Protein AF-A0A375JDQ4-F1 (afdb_monomer_lite)

Foldseek 3Di:
DDDDDDDPDPPPPPPPPPFDKDFLVLQLQFADPDQWWWKDAVVRPPPIDTDGSVLVSVQRVVVRIWTQDLVCVQVQFRTWGQDPNGIMTIHTNLVSCCVPPVVSNVSHPPDDDDD

Secondary structure (DSSP, 8-state):
---------S---------EEEEHHHHHHTS-SSSEEEEE-GGGTT-EEEEEHHHHHHHHHHHSEEEE-GGGGGGT--EEEEETTEEEEE---HHHHHHH-HHHHGGG-SS----

Sequence (115 aa):
MHRPLRRAFLSSIQQTMEKIMIPAAEAAKLLPRGKKVHTFIRVMAWMGADVAREKVLAAFESAKEVDVSKDAACLNHHLAIMMDGVRTYIDTNQKALHKQCPQLAISGSANGPAR

Structure (mmCIF, N/CA/C/O backbone):
data_AF-A0A375JDQ4-F1
#
_entry.id   AF-A0A375JDQ4-F1
#
loop_
_atom_site.group_PDB
_atom_site.id
_atom_site.type_symbol
_atom_site.label_atom_id
_atom_site.label_alt_id
_atom_site.label_comp_id
_atom_site.label_asym_id
_atom_site.label_entity_id
_atom_site.label_seq_id
_atom_site.pdbx_PDB_ins_code
_atom_site.Cartn_x
_atom_site.Cartn_y
_atom_site.Cartn_z
_atom_site.occupancy
_atom_site.B_iso_or_equiv
_atom_site.auth_seq_id
_atom_site.auth_comp_id
_atom_site.auth_asym_id
_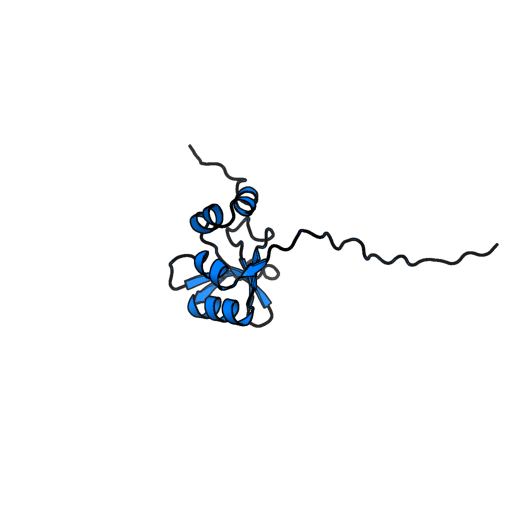atom_site.auth_atom_id
_atom_site.pdbx_PDB_model_num
ATOM 1 N N . MET A 1 1 ? 47.142 -26.139 26.299 1.00 48.16 1 MET A N 1
ATOM 2 C CA . MET A 1 1 ? 46.708 -26.167 24.885 1.00 48.16 1 MET A CA 1
ATOM 3 C C . MET A 1 1 ? 45.328 -26.801 24.811 1.00 48.16 1 MET A C 1
ATOM 5 O O . MET A 1 1 ? 45.256 -27.986 25.069 1.00 48.16 1 MET A O 1
ATOM 9 N N . HIS A 1 2 ? 44.270 -26.050 24.486 1.00 37.81 2 HIS A N 1
ATOM 10 C CA . HIS A 1 2 ? 43.085 -26.525 23.745 1.00 37.81 2 HIS A CA 1
ATOM 11 C C . HIS A 1 2 ? 42.115 -25.351 23.530 1.00 37.81 2 HIS A C 1
ATOM 13 O O . HIS A 1 2 ? 41.601 -24.771 24.481 1.00 37.81 2 HIS A O 1
ATOM 19 N N . ARG A 1 3 ? 41.918 -24.975 22.260 1.00 49.56 3 ARG A N 1
ATOM 20 C CA . ARG A 1 3 ? 40.781 -24.166 21.792 1.00 49.56 3 ARG A CA 1
ATOM 21 C C . ARG A 1 3 ? 39.595 -25.104 21.535 1.00 49.56 3 ARG A C 1
ATOM 23 O O . ARG A 1 3 ? 39.819 -26.244 21.138 1.00 49.56 3 ARG A O 1
ATOM 30 N N . PRO A 1 4 ? 38.365 -24.581 21.608 1.00 51.81 4 PRO A N 1
ATOM 31 C CA . PRO A 1 4 ? 37.548 -24.519 20.389 1.00 51.81 4 PRO A CA 1
ATOM 32 C C . PRO A 1 4 ? 36.954 -23.104 20.222 1.00 51.81 4 PRO A C 1
ATOM 34 O O . PRO A 1 4 ? 36.528 -22.476 21.180 1.00 51.81 4 PRO A O 1
ATOM 37 N N . LEU A 1 5 ? 37.157 -22.410 19.097 1.00 52.53 5 LEU A N 1
ATOM 38 C CA . LEU A 1 5 ? 36.457 -22.520 17.803 1.00 52.53 5 LEU A CA 1
ATOM 39 C C . LEU A 1 5 ? 34.960 -22.143 17.847 1.00 52.53 5 LEU A C 1
ATOM 41 O O . LEU A 1 5 ? 34.095 -22.976 18.062 1.00 52.53 5 LEU A O 1
ATOM 45 N N . ARG A 1 6 ? 34.718 -20.863 17.513 1.00 55.69 6 ARG A N 1
ATOM 46 C CA . ARG A 1 6 ? 33.703 -20.338 16.575 1.00 55.69 6 ARG A CA 1
ATOM 47 C C . ARG A 1 6 ? 32.261 -20.863 16.696 1.00 55.69 6 ARG A C 1
ATOM 49 O O . ARG A 1 6 ? 31.950 -21.903 16.135 1.00 55.69 6 ARG A O 1
ATOM 56 N N . ARG A 1 7 ? 31.352 -20.002 17.172 1.00 51.84 7 ARG A N 1
ATOM 57 C CA . ARG A 1 7 ? 30.117 -19.569 16.465 1.00 51.84 7 ARG A CA 1
ATOM 58 C C . ARG A 1 7 ? 29.234 -18.749 17.417 1.00 51.84 7 ARG A C 1
ATOM 60 O O . ARG A 1 7 ? 28.331 -19.272 18.048 1.00 51.84 7 ARG A O 1
ATOM 67 N N . ALA A 1 8 ? 29.462 -17.446 17.464 1.00 47.59 8 ALA A N 1
ATOM 68 C CA . ALA A 1 8 ? 28.353 -16.500 17.556 1.00 47.59 8 ALA A CA 1
ATOM 69 C C . ALA A 1 8 ? 28.303 -15.855 16.167 1.00 47.59 8 ALA A C 1
ATOM 71 O O . ALA A 1 8 ? 29.060 -14.943 15.865 1.00 47.59 8 ALA A O 1
ATOM 72 N N . PHE A 1 9 ? 27.867 -16.617 15.163 1.00 49.38 9 PHE A N 1
ATOM 73 C CA . PHE A 1 9 ? 26.524 -16.502 14.599 1.00 49.38 9 PHE A CA 1
ATOM 74 C C . PHE A 1 9 ? 26.101 -15.036 14.496 1.00 49.38 9 PHE A C 1
ATOM 76 O O . PHE A 1 9 ? 25.799 -14.374 15.485 1.00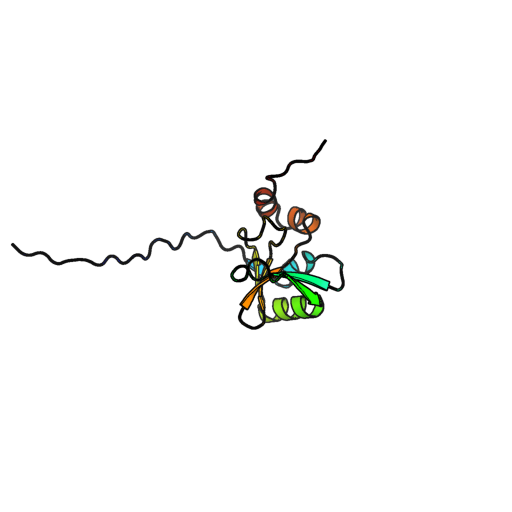 49.38 9 PHE A O 1
ATOM 83 N N . LEU A 1 10 ? 26.153 -14.548 13.260 1.00 45.84 10 LEU A N 1
ATOM 84 C CA . LEU A 1 10 ? 25.644 -13.266 12.815 1.00 45.84 10 LEU A CA 1
ATOM 85 C C . LEU A 1 10 ? 24.127 -13.181 13.068 1.00 45.84 10 LEU A C 1
ATOM 87 O O . LEU A 1 10 ? 23.341 -13.314 12.138 1.00 45.84 10 LEU A O 1
ATOM 91 N N . SER A 1 11 ? 23.696 -12.984 14.312 1.00 46.75 11 SER A N 1
ATOM 92 C CA . SER A 1 11 ? 22.283 -12.756 14.660 1.00 46.75 11 SER A CA 1
ATOM 93 C C . SER A 1 11 ? 22.023 -11.366 15.229 1.00 46.75 11 SER A C 1
ATOM 95 O O . SER A 1 11 ? 20.990 -11.141 15.844 1.00 46.75 11 SER A O 1
ATOM 97 N N . SER A 1 12 ? 22.939 -10.419 15.022 1.00 49.44 12 SER A N 1
ATOM 98 C CA . SER A 1 12 ? 22.764 -9.029 15.461 1.00 49.44 12 SER A CA 1
ATOM 99 C C . SER A 1 12 ? 22.974 -8.037 14.314 1.00 49.44 12 SER A C 1
ATOM 101 O O . SER A 1 12 ? 23.670 -7.037 14.433 1.00 49.44 12 SER A O 1
ATOM 103 N N . ILE A 1 13 ? 22.392 -8.350 13.154 1.00 47.94 13 ILE A N 1
ATOM 104 C CA . ILE A 1 13 ? 22.033 -7.348 12.136 1.00 47.94 13 ILE A CA 1
ATOM 105 C C . ILE A 1 13 ? 20.534 -7.484 11.823 1.00 47.94 13 ILE A C 1
ATOM 107 O O . ILE A 1 13 ? 20.079 -7.276 10.706 1.00 47.94 13 ILE A O 1
ATOM 111 N N . GLN A 1 14 ? 19.724 -7.846 12.819 1.00 45.12 14 GLN A N 1
ATOM 112 C CA . GLN A 1 14 ? 18.350 -7.362 12.849 1.00 45.12 14 GLN A CA 1
ATOM 113 C C . GLN A 1 14 ? 18.422 -5.984 13.488 1.00 45.12 14 GLN A C 1
ATOM 115 O O . GLN A 1 14 ? 18.212 -5.823 14.685 1.00 45.12 14 GLN A O 1
ATOM 120 N N . GLN A 1 15 ? 18.783 -4.985 12.679 1.00 46.78 15 GLN A N 1
ATOM 121 C CA . GLN A 1 15 ? 18.395 -3.619 12.986 1.00 46.78 15 GLN A CA 1
ATOM 122 C C . GLN A 1 15 ? 16.871 -3.621 13.089 1.00 46.78 15 GLN A C 1
ATOM 124 O O . GLN A 1 15 ? 16.148 -3.640 12.095 1.00 46.78 15 GLN A O 1
ATOM 129 N N . THR A 1 16 ? 16.407 -3.642 14.328 1.00 44.97 16 THR A N 1
ATOM 130 C CA . THR A 1 16 ? 15.111 -3.161 14.772 1.00 44.97 16 THR A CA 1
ATOM 131 C C . THR A 1 16 ? 15.003 -1.685 14.388 1.00 44.97 16 THR A C 1
ATOM 133 O O . THR A 1 16 ? 15.183 -0.793 15.210 1.00 44.97 16 THR A O 1
ATOM 136 N N . MET A 1 17 ? 14.759 -1.407 13.111 1.00 47.81 17 MET A N 1
ATOM 137 C CA . MET A 1 17 ? 13.962 -0.243 12.756 1.00 47.81 17 MET A CA 1
ATOM 138 C C . MET A 1 17 ? 12.551 -0.639 13.161 1.00 47.81 17 MET A C 1
ATOM 140 O O . MET A 1 17 ? 12.003 -1.572 12.578 1.00 47.81 17 MET A O 1
ATOM 144 N N . GLU A 1 18 ? 12.026 -0.031 14.225 1.00 58.38 18 GLU A N 1
ATOM 145 C CA . GLU A 1 18 ? 10.649 -0.226 14.678 1.00 58.38 18 GLU A CA 1
ATOM 146 C C . GLU A 1 18 ? 9.724 -0.215 13.460 1.00 58.38 18 GLU A C 1
ATOM 148 O O . GLU A 1 18 ? 9.545 0.810 12.796 1.00 58.38 18 GLU A O 1
ATOM 153 N N . LYS A 1 19 ? 9.226 -1.398 13.097 1.00 73.44 19 LYS A N 1
ATOM 154 C CA . LYS A 1 19 ? 8.369 -1.562 11.936 1.00 73.44 19 LYS A CA 1
ATOM 155 C C . LYS A 1 19 ? 7.020 -0.979 12.322 1.00 73.44 19 LYS A C 1
ATOM 157 O O . LYS A 1 19 ? 6.300 -1.571 13.123 1.00 73.44 19 LYS A O 1
ATOM 162 N N . ILE A 1 20 ? 6.720 0.211 11.816 1.00 85.75 20 ILE A N 1
ATOM 163 C CA . ILE A 1 20 ? 5.466 0.891 12.125 1.00 85.75 20 ILE A CA 1
ATOM 164 C C . ILE A 1 20 ? 4.377 0.211 11.306 1.00 85.75 20 ILE A C 1
ATOM 166 O O . ILE A 1 20 ? 4.305 0.379 10.094 1.00 85.75 20 ILE A O 1
ATOM 170 N N . MET A 1 21 ? 3.540 -0.569 11.978 1.00 89.19 21 MET A N 1
ATOM 171 C CA . MET A 1 21 ? 2.352 -1.175 11.390 1.00 89.19 21 MET A CA 1
ATOM 172 C C . MET A 1 21 ? 1.145 -0.294 11.714 1.00 89.19 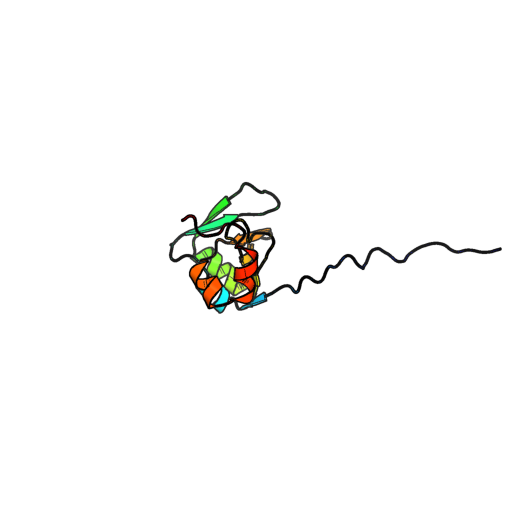21 MET A C 1
ATOM 174 O O . MET A 1 21 ? 0.990 0.151 12.851 1.00 89.19 21 MET A O 1
ATOM 178 N N . ILE A 1 22 ? 0.289 -0.039 10.727 1.00 90.00 22 ILE A N 1
ATOM 179 C CA . ILE A 1 22 ? -0.979 0.669 10.925 1.00 90.00 22 ILE A CA 1
ATOM 180 C C . ILE A 1 22 ? -2.160 -0.229 10.540 1.00 90.00 22 ILE A C 1
ATOM 182 O O . ILE A 1 22 ? -2.039 -1.027 9.606 1.00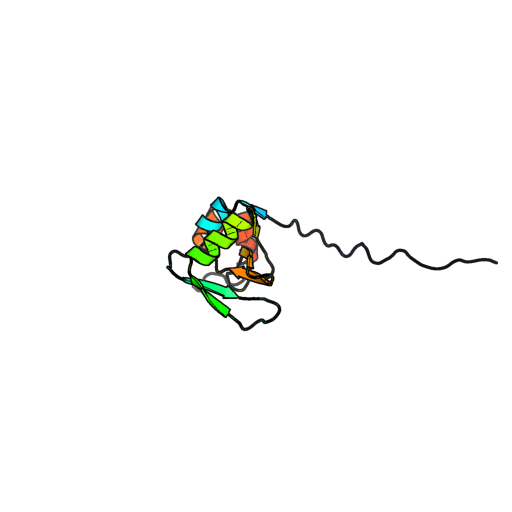 90.00 22 ILE A O 1
ATOM 186 N N . PRO A 1 23 ? -3.321 -0.104 11.206 1.00 93.19 23 PRO A N 1
ATOM 187 C CA . PRO A 1 23 ? -4.510 -0.861 10.834 1.00 93.19 23 PRO A CA 1
ATOM 188 C C . PRO A 1 23 ? -4.926 -0.596 9.384 1.00 93.19 23 PRO A C 1
ATOM 190 O O . PRO A 1 23 ? -4.835 0.537 8.902 1.00 93.19 23 PRO A O 1
ATOM 193 N N . ALA A 1 24 ? -5.472 -1.611 8.712 1.00 92.38 24 ALA A N 1
ATOM 194 C CA . ALA A 1 24 ? -5.962 -1.521 7.333 1.00 92.38 24 ALA A CA 1
ATOM 195 C C . ALA A 1 24 ? -6.906 -0.326 7.101 1.00 92.38 24 ALA A C 1
ATOM 197 O O . ALA A 1 24 ? -6.814 0.364 6.085 1.00 92.38 24 ALA A O 1
ATOM 198 N N . ALA A 1 25 ? -7.777 -0.039 8.074 1.00 91.19 25 ALA A N 1
ATOM 199 C CA . ALA A 1 25 ? -8.711 1.082 8.019 1.00 91.19 25 ALA A CA 1
ATOM 200 C C . ALA A 1 25 ? -8.013 2.455 8.013 1.00 91.19 25 ALA A C 1
ATOM 202 O O . ALA A 1 25 ? -8.490 3.379 7.355 1.00 91.19 25 ALA A O 1
ATOM 203 N N . GLU A 1 26 ? -6.888 2.601 8.717 1.00 90.62 26 GLU A N 1
ATOM 204 C CA . GLU A 1 26 ? -6.088 3.829 8.684 1.00 90.62 26 GLU A CA 1
ATOM 205 C C . GLU A 1 26 ? -5.270 3.907 7.393 1.00 90.62 26 GLU A C 1
ATOM 207 O O . GLU A 1 26 ? -5.277 4.938 6.724 1.00 90.62 26 GLU A O 1
ATOM 212 N N . ALA A 1 27 ? -4.670 2.795 6.959 1.00 91.12 27 ALA A N 1
ATOM 213 C CA . ALA A 1 27 ? -3.948 2.727 5.688 1.00 91.12 27 ALA A CA 1
ATOM 214 C C . ALA A 1 27 ? -4.832 3.107 4.486 1.00 91.12 27 ALA A C 1
ATOM 216 O O . ALA A 1 27 ? -4.399 3.830 3.588 1.00 91.12 27 ALA A O 1
ATOM 217 N N . ALA A 1 28 ? -6.103 2.694 4.482 1.00 91.94 28 ALA A N 1
ATOM 218 C CA . ALA A 1 28 ? -7.058 3.025 3.425 1.00 91.94 28 ALA A CA 1
ATOM 219 C C . ALA A 1 28 ? -7.307 4.540 3.273 1.00 91.94 28 ALA A C 1
ATOM 221 O O . ALA A 1 28 ? -7.549 5.020 2.159 1.00 91.94 28 ALA A O 1
ATOM 222 N N . LYS A 1 29 ? -7.224 5.308 4.370 1.00 91.31 29 LYS A N 1
ATOM 223 C CA . LYS A 1 29 ? -7.389 6.776 4.366 1.00 91.31 29 LYS A CA 1
ATOM 224 C C . LYS A 1 29 ? -6.194 7.493 3.740 1.00 91.31 29 LYS A C 1
ATOM 226 O O . LYS A 1 29 ? -6.331 8.629 3.284 1.00 91.31 29 LYS A O 1
ATOM 231 N N . LEU A 1 30 ? -5.046 6.823 3.693 1.00 90.88 30 LEU A N 1
ATOM 232 C CA . LEU A 1 30 ? -3.805 7.342 3.134 1.00 90.88 30 LEU A CA 1
ATOM 233 C C . LEU A 1 30 ? -3.693 7.129 1.618 1.00 90.88 30 LEU A C 1
ATOM 235 O O . LEU A 1 30 ? -2.789 7.684 1.000 1.00 90.88 30 LEU A O 1
ATOM 239 N N . LEU A 1 31 ? -4.610 6.389 0.987 1.00 91.81 31 LEU A N 1
ATOM 240 C CA . LEU A 1 31 ? -4.599 6.195 -0.466 1.00 91.81 31 LEU A CA 1
ATOM 241 C C . LEU A 1 31 ? -4.988 7.487 -1.227 1.00 91.81 31 LEU A C 1
ATOM 243 O O . LEU A 1 31 ? -5.923 8.188 -0.818 1.00 91.81 31 LEU A O 1
ATOM 247 N N . PRO A 1 32 ? -4.355 7.791 -2.380 1.00 90.00 32 PRO A N 1
ATOM 248 C CA . PRO A 1 32 ? -4.784 8.858 -3.293 1.00 90.00 32 PRO A CA 1
ATOM 249 C C . PRO A 1 32 ? -6.255 8.702 -3.690 1.00 90.00 32 PRO A C 1
ATOM 251 O O . PRO A 1 32 ? -6.733 7.584 -3.796 1.00 90.00 32 PRO A O 1
ATOM 254 N N . ARG A 1 33 ? -7.000 9.785 -3.950 1.00 87.62 33 ARG A N 1
ATOM 255 C CA . ARG A 1 33 ? -8.463 9.737 -4.218 1.00 87.62 33 ARG A CA 1
ATOM 256 C C . ARG A 1 33 ? -8.869 9.086 -5.557 1.00 87.62 33 ARG A C 1
ATOM 258 O O . ARG A 1 33 ? -10.057 8.999 -5.847 1.00 87.62 33 ARG A O 1
ATOM 265 N N . GLY A 1 34 ? -7.909 8.656 -6.374 1.00 88.31 34 GLY A N 1
ATOM 266 C CA . GLY A 1 34 ? -8.158 8.050 -7.682 1.00 88.31 34 GLY A CA 1
ATOM 267 C C . GLY A 1 34 ? -8.764 6.643 -7.614 1.00 88.31 34 GLY A C 1
ATOM 268 O O . GLY A 1 34 ? -8.719 5.969 -6.582 1.00 88.31 34 GLY A O 1
ATOM 269 N N . LYS A 1 35 ? -9.309 6.198 -8.757 1.00 90.19 35 LYS A N 1
ATOM 270 C CA . LYS A 1 35 ? -9.768 4.809 -8.986 1.00 90.19 35 LYS A CA 1
ATOM 271 C C . LYS A 1 35 ? -8.610 3.825 -9.149 1.00 90.19 35 LYS A C 1
ATOM 273 O O . LYS A 1 35 ? -8.779 2.626 -8.966 1.00 90.19 35 LYS A O 1
ATOM 278 N N . LYS A 1 36 ? -7.443 4.340 -9.526 1.00 92.00 36 LYS A N 1
ATOM 279 C CA . LYS A 1 36 ? -6.206 3.583 -9.634 1.00 92.00 36 LYS A CA 1
ATOM 280 C C . LYS A 1 36 ? -5.201 4.136 -8.642 1.00 92.00 36 LYS A C 1
ATOM 282 O O . LYS A 1 36 ? -5.193 5.341 -8.384 1.00 92.00 36 LYS A O 1
ATOM 287 N N . VAL A 1 37 ? -4.393 3.245 -8.094 1.00 91.31 37 VAL A N 1
ATOM 288 C CA . VAL A 1 37 ? -3.307 3.572 -7.181 1.00 91.31 37 VAL A CA 1
ATOM 289 C C . VAL A 1 37 ? -2.027 3.050 -7.801 1.00 91.31 37 VAL A C 1
ATOM 291 O O . VAL A 1 37 ? -1.960 1.882 -8.194 1.00 91.31 37 VAL A O 1
ATOM 294 N N . HIS A 1 38 ? -1.037 3.928 -7.909 1.00 90.25 38 HIS A N 1
ATOM 295 C CA . HIS A 1 38 ? 0.267 3.534 -8.402 1.00 90.25 38 HIS A CA 1
ATOM 296 C C . HIS A 1 38 ? 0.961 2.644 -7.367 1.00 90.25 38 HIS A C 1
ATOM 298 O O . HIS A 1 38 ? 0.886 2.887 -6.160 1.00 90.25 38 HIS A O 1
ATOM 304 N N . THR A 1 39 ? 1.591 1.573 -7.833 1.00 88.31 39 THR A N 1
ATOM 305 C CA . THR A 1 39 ? 2.298 0.615 -6.982 1.00 88.31 39 THR A CA 1
ATOM 306 C C . THR A 1 39 ? 3.570 0.149 -7.657 1.00 88.31 39 THR A C 1
ATOM 308 O O . THR A 1 39 ? 3.632 0.125 -8.881 1.00 88.31 39 THR A O 1
ATOM 311 N N . PHE A 1 40 ? 4.572 -0.265 -6.886 1.00 85.12 40 PHE A N 1
ATOM 312 C CA . PHE A 1 40 ? 5.775 -0.884 -7.440 1.00 85.12 40 PHE A CA 1
ATOM 313 C C . PHE A 1 40 ? 6.357 -1.947 -6.508 1.00 85.12 40 PHE A C 1
ATOM 315 O O . PHE A 1 40 ? 6.070 -1.994 -5.311 1.00 85.12 40 PHE A O 1
ATOM 322 N N . ILE A 1 41 ? 7.229 -2.795 -7.050 1.00 83.06 41 ILE A N 1
ATOM 323 C CA . ILE A 1 41 ? 7.948 -3.832 -6.302 1.00 83.06 41 ILE A CA 1
ATOM 324 C C . ILE A 1 41 ? 9.442 -3.487 -6.298 1.00 83.06 41 ILE A C 1
ATOM 326 O O . ILE A 1 41 ? 10.075 -3.435 -7.347 1.00 83.06 41 ILE A O 1
ATOM 330 N N . ARG A 1 42 ? 10.039 -3.276 -5.115 1.00 67.75 42 ARG A N 1
ATOM 331 C CA . ARG A 1 42 ? 11.424 -2.767 -4.975 1.00 67.75 42 ARG A CA 1
ATOM 332 C C . ARG A 1 42 ? 12.501 -3.669 -5.592 1.00 67.75 42 ARG A C 1
ATOM 334 O O . ARG A 1 42 ? 13.481 -3.151 -6.111 1.00 67.75 42 ARG A O 1
ATOM 341 N N . VAL A 1 43 ? 12.326 -4.995 -5.561 1.00 58.66 43 VAL A N 1
ATOM 342 C CA . VAL A 1 43 ? 13.278 -5.958 -6.169 1.00 58.66 43 VAL A CA 1
ATOM 343 C C . VAL A 1 43 ? 13.317 -5.831 -7.699 1.00 58.66 43 VAL A C 1
ATOM 345 O O . VAL A 1 43 ? 14.319 -6.160 -8.322 1.00 58.66 43 VAL A O 1
ATOM 348 N N . MET A 1 44 ? 12.263 -5.278 -8.298 1.00 54.00 44 MET A N 1
ATOM 349 C CA . MET A 1 44 ? 12.152 -4.993 -9.725 1.00 54.00 44 MET A CA 1
ATOM 350 C C . MET A 1 44 ? 11.912 -3.496 -9.893 1.00 54.00 44 MET A C 1
ATOM 352 O O . MET A 1 44 ? 10.838 -3.101 -10.335 1.00 54.00 44 MET A O 1
ATOM 356 N N . ALA A 1 45 ? 12.895 -2.685 -9.480 1.00 48.06 45 ALA A N 1
ATOM 357 C CA . ALA A 1 45 ? 12.849 -1.238 -9.209 1.00 48.06 45 ALA A CA 1
ATOM 358 C C . ALA A 1 45 ? 12.217 -0.304 -10.282 1.00 48.06 45 ALA A C 1
ATOM 360 O O . ALA A 1 45 ? 12.242 0.908 -10.105 1.00 48.06 45 ALA A O 1
ATOM 361 N N . TRP A 1 46 ? 11.674 -0.840 -11.379 1.00 55.84 46 TRP A N 1
ATOM 362 C CA . TRP A 1 46 ? 11.055 -0.145 -12.512 1.00 55.84 46 TRP A CA 1
ATOM 363 C C . TRP A 1 46 ? 9.701 -0.739 -12.967 1.00 55.84 46 TRP A C 1
ATOM 365 O O . TRP A 1 46 ? 9.073 -0.186 -13.865 1.00 55.84 46 TRP A O 1
ATOM 375 N N . MET A 1 47 ? 9.201 -1.827 -12.360 1.00 64.75 47 MET A N 1
ATOM 376 C CA . MET A 1 47 ? 7.844 -2.339 -12.622 1.00 64.75 47 MET A CA 1
ATOM 377 C C . MET A 1 47 ? 6.829 -1.642 -11.714 1.00 64.75 47 MET A C 1
ATOM 379 O O . MET A 1 47 ? 6.303 -2.222 -10.762 1.00 64.75 47 MET A O 1
ATOM 383 N N . GLY A 1 48 ? 6.608 -0.360 -12.000 1.00 71.19 48 GLY A N 1
ATOM 384 C CA . GLY A 1 48 ? 5.459 0.373 -11.491 1.00 71.19 48 GLY A CA 1
ATOM 385 C C . GLY A 1 48 ? 4.207 -0.012 -12.278 1.00 71.19 48 GLY A C 1
ATOM 386 O O . GLY A 1 48 ? 4.238 -0.045 -13.507 1.00 71.19 48 GLY A O 1
ATOM 387 N N . ALA A 1 49 ? 3.107 -0.307 -11.595 1.00 83.06 49 ALA A N 1
ATOM 388 C CA . ALA A 1 49 ? 1.818 -0.577 -12.214 1.00 83.06 49 ALA A CA 1
ATOM 389 C C . ALA A 1 49 ? 0.698 0.133 -11.457 1.00 83.06 49 ALA A C 1
ATOM 391 O O . ALA A 1 49 ? 0.667 0.169 -10.223 1.00 83.06 49 ALA A O 1
ATOM 392 N N . ASP A 1 50 ? -0.254 0.658 -12.219 1.00 88.69 50 ASP A N 1
ATOM 393 C CA . ASP A 1 50 ? -1.486 1.198 -11.671 1.00 88.69 50 ASP A CA 1
ATOM 394 C C . ASP A 1 50 ? -2.474 0.060 -11.435 1.00 88.69 50 ASP A C 1
ATOM 396 O O . ASP A 1 50 ? -2.999 -0.544 -12.376 1.00 88.69 50 ASP A O 1
ATOM 400 N N . VAL A 1 51 ? -2.755 -0.218 -10.168 1.00 90.81 51 VAL A N 1
ATOM 401 C CA . VAL A 1 51 ? -3.740 -1.222 -9.763 1.00 90.81 51 VAL A CA 1
ATOM 402 C C . VAL A 1 51 ? -5.056 -0.553 -9.390 1.00 90.81 51 VAL A C 1
ATOM 404 O O . VAL A 1 51 ? -5.092 0.598 -8.951 1.00 90.81 51 VAL A O 1
ATOM 407 N N . ALA A 1 52 ? -6.161 -1.276 -9.566 1.00 93.44 52 ALA A N 1
ATOM 408 C CA . ALA A 1 52 ? -7.467 -0.819 -9.109 1.00 93.44 52 ALA A CA 1
ATOM 409 C C . ALA A 1 52 ? -7.441 -0.591 -7.590 1.00 93.44 52 ALA A C 1
ATOM 411 O O . ALA A 1 52 ? -6.925 -1.427 -6.841 1.00 93.44 52 ALA A O 1
ATOM 412 N N . ARG A 1 53 ? -8.006 0.529 -7.134 1.00 93.62 53 ARG A N 1
ATOM 413 C CA . ARG A 1 53 ? -8.063 0.885 -5.709 1.00 93.62 53 ARG A CA 1
ATOM 414 C C . ARG A 1 53 ? -8.700 -0.237 -4.890 1.00 93.62 53 ARG A C 1
ATOM 416 O O . ARG A 1 53 ? -8.232 -0.548 -3.803 1.00 93.62 53 ARG A O 1
ATOM 423 N N . GLU A 1 54 ? -9.734 -0.866 -5.430 1.00 93.94 54 GLU A N 1
ATOM 424 C CA . GLU A 1 54 ? -10.478 -1.959 -4.810 1.00 93.94 54 GLU A CA 1
ATOM 425 C C . GLU A 1 54 ? -9.575 -3.169 -4.540 1.00 93.94 54 GLU A C 1
ATOM 427 O O . GLU A 1 54 ? -9.666 -3.775 -3.476 1.00 93.94 54 GLU A O 1
ATOM 432 N N . LYS A 1 55 ? -8.635 -3.470 -5.449 1.00 93.31 55 LYS A N 1
ATOM 433 C CA . LYS A 1 55 ? -7.653 -4.549 -5.259 1.00 93.31 55 LYS A CA 1
ATOM 434 C C . LYS A 1 55 ? -6.706 -4.244 -4.096 1.00 93.31 55 LYS A C 1
ATOM 436 O O . LYS A 1 55 ? -6.392 -5.134 -3.312 1.00 93.31 55 LYS A O 1
ATOM 441 N N . VAL A 1 56 ? -6.271 -2.989 -3.965 1.00 92.94 56 VAL A N 1
ATOM 442 C CA . VAL A 1 56 ? -5.421 -2.549 -2.845 1.00 92.94 56 VAL A CA 1
ATOM 443 C C . VAL A 1 56 ? -6.182 -2.625 -1.522 1.00 92.94 56 VAL A C 1
ATOM 445 O O . VAL A 1 56 ? -5.649 -3.124 -0.536 1.00 92.94 56 VAL A O 1
ATOM 448 N N . LEU A 1 57 ? -7.442 -2.186 -1.504 1.00 93.88 57 LEU A N 1
ATOM 449 C CA . LEU A 1 57 ? -8.291 -2.254 -0.313 1.00 93.88 57 LEU A CA 1
ATOM 450 C C . LEU A 1 57 ? -8.558 -3.699 0.126 1.00 93.88 57 LEU A C 1
ATOM 452 O O . LEU A 1 57 ? -8.444 -3.993 1.312 1.00 93.88 57 LEU A O 1
ATOM 456 N N . ALA A 1 58 ? -8.828 -4.608 -0.814 1.00 94.31 58 ALA A N 1
ATOM 457 C CA . ALA A 1 58 ? -8.985 -6.030 -0.513 1.00 94.31 58 ALA A CA 1
ATOM 458 C C . ALA A 1 58 ? -7.694 -6.641 0.064 1.00 94.31 58 ALA A C 1
ATOM 460 O O . ALA A 1 58 ? -7.740 -7.427 1.010 1.00 94.31 58 ALA A O 1
ATOM 461 N N . ALA A 1 59 ? -6.527 -6.241 -0.456 1.00 93.69 59 ALA A N 1
ATOM 462 C CA . ALA A 1 59 ? -5.244 -6.657 0.106 1.00 93.69 59 ALA A CA 1
ATOM 463 C C . ALA A 1 59 ? -5.045 -6.128 1.537 1.00 93.69 59 ALA A C 1
ATOM 465 O O . ALA A 1 59 ? -4.587 -6.872 2.404 1.00 93.69 59 ALA A O 1
ATOM 466 N N . PHE A 1 60 ? -5.428 -4.875 1.808 1.00 94.62 60 PHE A N 1
ATOM 467 C CA . PHE A 1 60 ? -5.373 -4.287 3.151 1.00 94.62 60 PHE A CA 1
ATOM 468 C C . PHE A 1 60 ? -6.257 -5.053 4.131 1.00 94.62 60 PHE A C 1
ATOM 470 O O . PHE A 1 60 ? -5.801 -5.422 5.211 1.00 94.62 60 PHE A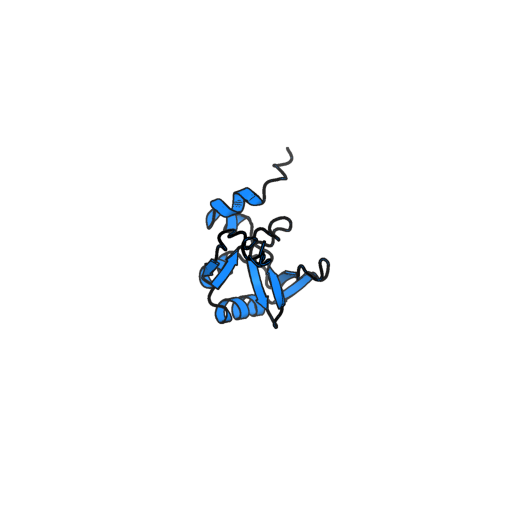 O 1
ATOM 477 N N . GLU A 1 61 ? -7.498 -5.333 3.741 1.00 93.62 61 GLU A N 1
ATOM 478 C CA . GLU A 1 61 ? -8.444 -6.093 4.554 1.00 93.62 61 GLU A CA 1
ATOM 479 C C . GLU A 1 61 ? -7.923 -7.503 4.866 1.00 93.62 61 GLU A C 1
ATOM 481 O O . GLU A 1 61 ? -7.921 -7.918 6.025 1.00 93.62 61 GLU A O 1
ATOM 486 N N . SER A 1 62 ? -7.383 -8.203 3.862 1.00 93.19 62 SER A N 1
ATOM 487 C CA . SER A 1 62 ? -6.800 -9.537 4.045 1.00 93.19 62 SER A CA 1
ATOM 488 C C . SER A 1 62 ? -5.589 -9.540 4.982 1.00 93.19 62 SER A C 1
ATOM 490 O O . SER A 1 62 ? -5.382 -10.510 5.712 1.00 93.19 62 SER A O 1
ATOM 492 N N . ALA A 1 63 ? -4.768 -8.492 4.949 1.00 91.12 63 ALA A N 1
ATOM 493 C CA . ALA A 1 63 ? -3.558 -8.389 5.758 1.00 91.12 63 ALA A CA 1
ATOM 494 C C . ALA A 1 63 ? -3.815 -7.882 7.185 1.00 91.12 63 ALA A C 1
ATOM 496 O O . ALA A 1 63 ? -2.981 -8.112 8.060 1.00 91.12 63 ALA A O 1
ATOM 497 N N . LYS A 1 64 ? -4.955 -7.214 7.428 1.00 92.38 64 LYS A N 1
ATOM 498 C CA . LYS A 1 64 ? -5.374 -6.549 8.683 1.00 92.38 64 LYS A CA 1
ATOM 499 C C . LYS A 1 64 ? -4.517 -5.348 9.095 1.00 92.38 64 LYS A C 1
ATOM 501 O O . LYS A 1 64 ? -5.057 -4.348 9.567 1.00 92.38 64 LYS A O 1
ATOM 506 N N . GLU A 1 65 ? -3.211 -5.420 8.879 1.00 91.31 65 GLU A N 1
ATOM 507 C CA . GLU A 1 65 ? -2.240 -4.369 9.165 1.00 91.31 65 GLU A CA 1
ATOM 508 C C . GLU A 1 65 ? -1.331 -4.125 7.958 1.00 91.31 65 GLU A C 1
ATOM 510 O O . GLU A 1 65 ? -0.994 -5.038 7.201 1.00 91.31 65 GLU A O 1
ATOM 515 N N . VAL A 1 66 ? -0.921 -2.872 7.785 1.00 91.38 66 VAL A N 1
ATOM 516 C CA . VAL A 1 66 ? -0.101 -2.400 6.667 1.00 91.38 66 VAL A CA 1
ATOM 517 C C . VAL A 1 66 ? 1.182 -1.799 7.216 1.00 91.38 66 VAL A C 1
ATOM 519 O O . VAL A 1 66 ? 1.156 -1.057 8.196 1.00 91.38 66 VAL A O 1
ATOM 522 N N . ASP A 1 67 ? 2.307 -2.120 6.587 1.00 90.69 67 ASP A N 1
ATOM 523 C CA . ASP A 1 67 ? 3.612 -1.602 6.987 1.00 90.69 67 ASP A CA 1
ATOM 524 C C . ASP A 1 67 ? 3.802 -0.178 6.463 1.00 90.69 67 ASP A C 1
ATOM 526 O O . ASP A 1 67 ? 3.598 0.078 5.274 1.00 90.69 67 ASP A O 1
ATOM 530 N N . VAL A 1 68 ? 4.235 0.733 7.331 1.00 87.75 68 VAL A N 1
ATOM 531 C CA . VAL A 1 68 ? 4.709 2.053 6.931 1.00 87.75 68 VAL A CA 1
ATOM 532 C C . VAL A 1 68 ? 6.219 1.999 6.727 1.00 87.75 68 VAL A C 1
ATOM 534 O O . VAL A 1 68 ? 7.021 2.157 7.650 1.00 87.75 68 VAL A O 1
ATOM 537 N N . SER A 1 69 ? 6.614 1.781 5.478 1.00 83.44 69 SER A N 1
ATOM 538 C CA . SER A 1 69 ? 8.003 1.577 5.095 1.00 83.44 69 SER A CA 1
ATOM 539 C C . SER A 1 69 ? 8.688 2.889 4.719 1.00 83.44 69 SER A C 1
ATOM 541 O O . SER A 1 69 ? 8.287 3.586 3.787 1.00 83.44 69 SER A O 1
ATOM 543 N N . LYS A 1 70 ? 9.800 3.186 5.400 1.00 76.75 70 LYS A N 1
ATOM 544 C CA . LYS A 1 70 ? 10.710 4.287 5.039 1.00 76.75 70 LYS A CA 1
ATOM 545 C C . LYS A 1 70 ? 11.531 3.989 3.778 1.00 76.75 70 LYS A C 1
ATOM 547 O O . LYS A 1 70 ? 12.041 4.914 3.155 1.00 76.75 70 LYS A O 1
ATOM 552 N N . ASP A 1 71 ? 11.621 2.722 3.369 1.00 71.12 71 ASP A N 1
ATOM 553 C CA . ASP A 1 71 ? 12.475 2.277 2.255 1.00 71.12 71 ASP A CA 1
ATOM 554 C C . ASP A 1 71 ? 12.037 2.815 0.889 1.00 71.12 71 ASP A C 1
ATOM 556 O O . ASP A 1 71 ? 12.844 2.876 -0.039 1.00 71.12 71 ASP A O 1
ATOM 560 N N . ALA A 1 72 ? 10.755 3.156 0.759 1.00 70.94 72 ALA A N 1
ATOM 561 C CA . ALA A 1 72 ? 10.128 3.652 -0.465 1.00 70.94 72 ALA A CA 1
ATOM 562 C C . ALA A 1 72 ? 9.536 5.066 -0.299 1.00 70.94 72 ALA A C 1
ATOM 564 O O . ALA A 1 72 ? 8.949 5.620 -1.235 1.00 70.94 72 ALA A O 1
ATOM 565 N N . ALA A 1 73 ? 9.758 5.684 0.868 1.00 68.62 73 ALA A N 1
ATOM 566 C CA . ALA A 1 73 ? 9.310 7.036 1.187 1.00 68.62 73 ALA A CA 1
ATOM 567 C C . ALA A 1 73 ? 9.829 8.081 0.184 1.00 68.62 73 ALA A C 1
ATOM 569 O O . ALA A 1 73 ? 9.110 9.017 -0.160 1.00 68.62 73 ALA A O 1
ATOM 570 N N . CYS A 1 74 ? 11.037 7.880 -0.359 1.00 67.75 74 CYS A N 1
ATOM 571 C CA . CYS A 1 74 ? 11.653 8.769 -1.350 1.00 67.75 74 CYS A CA 1
ATOM 572 C C . CYS A 1 74 ? 10.873 8.883 -2.671 1.00 67.75 74 CYS A C 1
ATOM 574 O O . CYS A 1 74 ? 11.081 9.838 -3.413 1.00 67.75 74 CYS A O 1
ATOM 576 N N . LEU A 1 75 ? 9.964 7.945 -2.955 1.00 72.88 75 LEU A N 1
ATOM 577 C CA . LEU A 1 75 ? 9.095 7.955 -4.133 1.00 72.88 75 LEU A CA 1
ATOM 578 C C . LEU A 1 75 ? 7.632 8.250 -3.775 1.00 72.88 75 LEU A C 1
ATOM 580 O O . LEU A 1 75 ? 6.747 7.953 -4.566 1.00 72.88 75 LEU A O 1
ATOM 584 N N . ASN A 1 76 ? 7.348 8.795 -2.588 1.00 81.69 76 ASN A N 1
ATOM 585 C CA . ASN A 1 76 ? 5.995 8.983 -2.041 1.00 81.69 76 ASN A CA 1
ATOM 586 C C . ASN A 1 76 ? 5.233 7.682 -1.710 1.00 81.69 76 ASN A C 1
ATOM 588 O O . ASN A 1 76 ? 4.069 7.740 -1.315 1.00 81.69 76 ASN A O 1
ATOM 592 N N . HIS A 1 77 ? 5.882 6.516 -1.759 1.00 85.62 77 HIS A N 1
ATOM 593 C CA . HIS A 1 77 ? 5.251 5.228 -1.464 1.00 85.62 77 HIS A CA 1
ATOM 594 C C . HIS A 1 77 ? 5.606 4.779 -0.050 1.00 85.62 77 HIS A C 1
ATOM 596 O O . HIS A 1 77 ? 6.612 4.113 0.181 1.00 85.62 77 HIS A O 1
ATOM 602 N N . HIS A 1 78 ? 4.792 5.184 0.918 1.00 87.56 78 HIS A N 1
ATOM 603 C CA . HIS A 1 78 ? 5.074 4.941 2.331 1.00 87.56 78 HIS A CA 1
ATOM 604 C C . HIS A 1 78 ? 4.394 3.681 2.853 1.00 87.56 78 HIS A C 1
ATOM 606 O O . HIS A 1 78 ? 4.766 3.188 3.910 1.00 87.56 78 HIS A O 1
ATOM 612 N N . LEU A 1 79 ? 3.413 3.144 2.131 1.00 90.62 79 LEU A N 1
ATOM 613 C CA . LEU A 1 79 ? 2.720 1.920 2.510 1.00 90.62 79 LEU A CA 1
ATOM 614 C C . LEU A 1 79 ? 3.330 0.724 1.787 1.00 90.62 79 LEU A C 1
ATOM 616 O O . LEU A 1 79 ? 3.594 0.785 0.588 1.00 90.62 79 LEU A O 1
ATOM 620 N N . ALA A 1 80 ? 3.527 -0.373 2.508 1.00 91.44 80 ALA A N 1
ATOM 621 C CA . ALA A 1 80 ? 3.994 -1.633 1.959 1.00 91.44 80 ALA A CA 1
ATOM 622 C C . ALA A 1 80 ? 3.121 -2.791 2.447 1.00 91.44 80 ALA A C 1
ATOM 624 O O . ALA A 1 80 ? 2.802 -2.903 3.632 1.00 91.44 80 ALA A O 1
ATOM 625 N N . ILE A 1 81 ? 2.761 -3.684 1.529 1.00 92.19 81 ILE A N 1
ATOM 626 C CA . ILE A 1 81 ? 1.976 -4.873 1.850 1.00 92.19 81 ILE A CA 1
ATOM 627 C C . ILE A 1 81 ? 2.315 -6.038 0.928 1.00 92.19 81 ILE A C 1
ATOM 629 O O . ILE A 1 81 ? 2.875 -5.852 -0.150 1.00 92.19 81 ILE A O 1
ATOM 633 N N . MET A 1 82 ? 1.993 -7.255 1.357 1.00 90.94 82 MET A N 1
ATOM 634 C CA . MET A 1 82 ? 2.068 -8.424 0.488 1.00 90.94 82 MET A CA 1
ATOM 635 C C . MET A 1 82 ? 0.842 -8.446 -0.426 1.00 90.94 82 MET A C 1
ATOM 637 O O . MET A 1 82 ? -0.281 -8.580 0.051 1.00 90.94 82 MET A O 1
ATOM 641 N N . MET A 1 83 ? 1.064 -8.324 -1.733 1.00 88.44 83 MET A N 1
ATOM 642 C CA . MET A 1 83 ? 0.045 -8.506 -2.769 1.00 88.44 83 MET A CA 1
ATOM 643 C C . MET A 1 83 ? 0.508 -9.620 -3.697 1.00 88.44 83 MET A C 1
ATOM 645 O O . MET A 1 83 ? 1.654 -9.602 -4.139 1.00 88.44 83 MET A O 1
ATOM 649 N N . ASP A 1 84 ? -0.353 -10.602 -3.967 1.00 84.94 84 ASP A N 1
ATOM 650 C CA . ASP A 1 84 ? -0.051 -11.721 -4.873 1.00 84.94 84 ASP A CA 1
ATOM 651 C C . ASP A 1 84 ? 1.275 -12.447 -4.535 1.00 84.94 84 ASP A C 1
ATOM 653 O O . ASP A 1 84 ? 2.023 -12.875 -5.409 1.00 84.94 84 ASP A O 1
ATOM 657 N N . GLY A 1 85 ? 1.602 -12.555 -3.240 1.00 86.38 85 GLY A N 1
ATOM 658 C CA . GLY A 1 85 ? 2.838 -13.188 -2.761 1.00 86.38 85 GLY A CA 1
ATOM 659 C C . GLY A 1 85 ? 4.101 -12.325 -2.875 1.00 86.38 85 GLY A C 1
ATOM 660 O O . GLY A 1 85 ? 5.182 -12.791 -2.515 1.00 86.38 85 GLY A O 1
ATOM 661 N N . VAL A 1 86 ? 3.988 -11.064 -3.304 1.00 87.25 86 VAL A N 1
ATOM 662 C CA . VAL A 1 86 ? 5.120 -10.146 -3.480 1.00 87.25 86 VAL A CA 1
ATOM 663 C C . VAL A 1 86 ? 4.939 -8.874 -2.653 1.00 87.25 86 VAL A C 1
ATOM 665 O O . VAL A 1 86 ? 3.855 -8.290 -2.577 1.00 87.25 86 VAL A O 1
ATOM 668 N N . ARG A 1 87 ? 6.027 -8.410 -2.028 1.00 88.62 87 ARG A N 1
ATOM 669 C CA . ARG A 1 87 ? 6.028 -7.149 -1.282 1.00 88.62 87 ARG A CA 1
ATOM 670 C C . ARG A 1 87 ? 5.895 -5.972 -2.245 1.00 88.62 87 ARG A C 1
ATOM 672 O O . ARG A 1 87 ? 6.813 -5.677 -3.010 1.00 88.62 87 ARG A O 1
ATOM 679 N N . THR A 1 88 ? 4.763 -5.297 -2.149 1.00 89.81 88 THR A N 1
ATOM 680 C CA . THR A 1 88 ? 4.348 -4.210 -3.027 1.00 89.81 88 THR A CA 1
ATOM 681 C C . THR A 1 88 ? 4.272 -2.916 -2.231 1.00 89.81 88 THR A C 1
ATOM 683 O O . THR A 1 88 ? 3.709 -2.881 -1.135 1.00 89.81 88 THR A O 1
ATOM 686 N N . TYR A 1 89 ? 4.866 -1.862 -2.776 1.00 90.38 89 TYR A N 1
ATOM 687 C CA . TYR A 1 89 ? 4.861 -0.513 -2.228 1.00 90.38 89 TYR A CA 1
ATOM 688 C C . TYR A 1 89 ? 3.779 0.297 -2.923 1.00 90.38 89 TYR A C 1
ATOM 690 O O . TYR A 1 89 ? 3.588 0.169 -4.132 1.00 90.38 89 TYR A O 1
ATOM 698 N N . ILE A 1 90 ? 3.057 1.106 -2.159 1.00 90.88 90 ILE A N 1
ATOM 699 C CA . ILE A 1 90 ? 1.807 1.723 -2.590 1.00 90.88 90 ILE A CA 1
ATOM 700 C C . ILE A 1 90 ? 1.917 3.236 -2.476 1.00 90.88 90 ILE A C 1
ATOM 702 O O . ILE A 1 90 ? 2.326 3.764 -1.436 1.00 90.88 90 ILE A O 1
ATOM 706 N N . ASP A 1 91 ? 1.527 3.923 -3.548 1.00 90.25 91 ASP A N 1
ATOM 707 C CA . ASP A 1 91 ? 1.500 5.375 -3.595 1.00 90.25 91 ASP A CA 1
ATOM 708 C C . ASP A 1 91 ? 0.597 5.925 -2.494 1.00 90.25 91 ASP A C 1
ATOM 710 O O . ASP A 1 91 ? -0.489 5.411 -2.209 1.00 90.25 91 ASP A O 1
ATOM 714 N N . THR A 1 92 ? 1.084 6.961 -1.828 1.00 89.00 92 THR A N 1
ATOM 715 C CA . THR A 1 92 ? 0.491 7.466 -0.597 1.00 89.00 92 THR A CA 1
ATOM 716 C C . THR A 1 92 ? 0.193 8.950 -0.736 1.00 89.00 92 THR A C 1
ATOM 718 O O . THR A 1 92 ? 1.026 9.751 -1.162 1.00 89.00 92 THR A O 1
ATOM 721 N N . ASN A 1 93 ? -0.999 9.355 -0.309 1.00 89.62 93 ASN A N 1
ATOM 722 C CA . ASN A 1 93 ? -1.379 10.753 -0.213 1.00 89.62 93 ASN A CA 1
ATOM 723 C C . ASN A 1 93 ? -0.578 11.438 0.901 1.00 89.62 93 ASN A C 1
ATOM 725 O O . ASN A 1 93 ? -0.927 11.355 2.081 1.00 89.62 93 ASN A O 1
ATOM 729 N N . GLN A 1 94 ? 0.459 12.175 0.507 1.00 84.00 94 GLN A N 1
ATOM 730 C CA . GLN A 1 94 ? 1.374 12.849 1.429 1.00 84.00 94 GLN A CA 1
ATOM 731 C C . GLN A 1 94 ? 0.651 13.814 2.379 1.00 84.00 94 GLN A C 1
ATOM 733 O O . GLN A 1 94 ? 0.938 13.846 3.571 1.00 84.00 94 GLN A O 1
ATOM 738 N N . LYS A 1 95 ? -0.379 14.537 1.915 1.00 84.88 95 LYS A N 1
ATOM 739 C CA . LYS A 1 95 ? -1.152 15.438 2.792 1.00 84.88 95 LYS A CA 1
ATOM 740 C C . LYS A 1 95 ? -1.879 14.675 3.903 1.00 84.88 95 LYS A C 1
ATOM 742 O O . LYS A 1 95 ? -1.948 15.156 5.032 1.00 84.88 95 LYS A O 1
ATOM 747 N N . ALA A 1 96 ? -2.425 13.501 3.586 1.00 85.12 96 ALA A N 1
ATOM 748 C CA . ALA A 1 96 ? -3.084 12.647 4.571 1.00 85.12 96 ALA A CA 1
ATOM 749 C C . ALA A 1 96 ? -2.061 12.022 5.532 1.00 85.12 96 ALA A C 1
ATOM 751 O O . ALA A 1 96 ? -2.279 12.043 6.742 1.00 85.12 96 ALA A O 1
ATOM 752 N N . LEU A 1 97 ? -0.918 11.569 5.007 1.00 83.06 97 LEU A N 1
ATOM 753 C CA . LEU A 1 97 ? 0.168 10.988 5.795 1.00 83.06 97 LEU A CA 1
ATOM 754 C C . LEU A 1 97 ? 0.717 11.978 6.827 1.00 83.06 97 LEU A C 1
ATOM 756 O O . LEU A 1 97 ? 0.799 11.641 8.002 1.00 83.06 97 LEU A O 1
ATOM 760 N N . HIS A 1 98 ? 1.004 13.219 6.426 1.00 80.44 98 HIS A N 1
ATOM 761 C CA . HIS A 1 98 ? 1.474 14.266 7.339 1.00 80.44 98 HIS A CA 1
ATOM 762 C C . HIS A 1 98 ? 0.478 14.569 8.466 1.00 80.44 98 HIS A C 1
ATOM 764 O O . HIS A 1 98 ? 0.887 14.885 9.581 1.00 80.44 98 HIS A O 1
ATOM 770 N N . LYS A 1 99 ? -0.827 14.468 8.189 1.00 79.38 99 LYS A N 1
ATOM 771 C CA . LYS A 1 99 ? -1.877 14.718 9.181 1.00 79.38 99 LYS A CA 1
ATOM 772 C C . LYS A 1 99 ? -2.055 13.549 10.152 1.00 79.38 99 LYS A C 1
ATOM 774 O O . LYS A 1 99 ? -2.312 13.786 11.326 1.00 79.38 99 LYS A O 1
ATOM 779 N N . GLN A 1 100 ? -1.977 12.310 9.664 1.00 72.00 100 GLN A N 1
ATOM 780 C CA . GLN A 1 100 ? -2.244 11.113 10.472 1.00 72.00 100 GLN A CA 1
ATOM 781 C C . GLN A 1 100 ? -0.999 10.561 11.169 1.00 72.00 100 GLN A C 1
ATOM 783 O O . GLN A 1 100 ? -1.109 9.962 12.234 1.00 72.00 100 GLN A O 1
ATOM 788 N N . CYS A 1 101 ? 0.183 10.767 10.591 1.00 67.19 101 CYS A N 1
ATOM 789 C CA . CYS A 1 101 ? 1.451 10.275 11.114 1.00 67.19 101 CYS A CA 1
ATOM 790 C C . CYS A 1 101 ? 2.547 11.349 10.980 1.00 67.19 101 CYS A C 1
ATOM 792 O O . CYS A 1 101 ? 3.452 11.209 10.150 1.00 67.19 101 CYS A O 1
ATOM 794 N N . PRO A 1 102 ? 2.519 12.415 11.805 1.00 66.19 102 PRO A N 1
ATOM 795 C CA . PRO A 1 102 ? 3.500 13.504 11.736 1.00 66.19 102 PRO A CA 1
ATOM 796 C C . PRO A 1 102 ? 4.950 13.016 11.876 1.00 66.19 102 PRO A C 1
ATOM 798 O O . PRO A 1 102 ? 5.854 13.554 11.247 1.00 66.19 102 PRO A O 1
ATOM 801 N N . GLN A 1 103 ? 5.170 11.942 12.642 1.00 62.19 103 GLN A N 1
ATOM 802 C CA . GLN A 1 103 ? 6.481 11.308 12.825 1.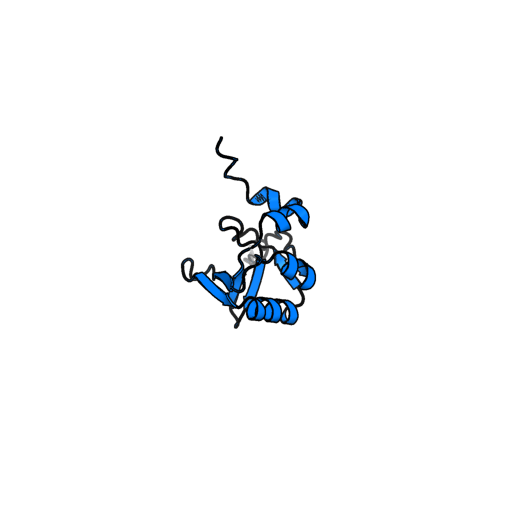00 62.19 103 GLN A CA 1
ATOM 803 C C . GLN A 1 103 ? 7.055 10.637 11.560 1.00 62.19 103 GLN A C 1
ATOM 805 O O . GLN A 1 103 ? 8.260 10.415 11.478 1.00 62.19 103 GLN A O 1
ATOM 810 N N . LEU A 1 104 ? 6.213 10.313 10.572 1.00 60.28 104 LEU A N 1
ATOM 811 C CA . LEU A 1 104 ? 6.592 9.625 9.328 1.00 60.28 104 LEU A CA 1
ATOM 812 C C . LEU A 1 104 ? 6.810 10.597 8.159 1.00 60.28 104 LEU A C 1
ATOM 814 O O . LEU A 1 104 ? 7.578 10.314 7.244 1.00 60.28 104 LEU A O 1
ATOM 818 N N . ALA A 1 105 ? 6.197 11.777 8.236 1.00 54.81 105 ALA A N 1
ATOM 819 C CA . ALA A 1 105 ? 6.367 12.886 7.302 1.00 54.81 105 ALA A CA 1
ATOM 820 C C . ALA A 1 105 ? 7.782 13.492 7.282 1.00 54.81 105 ALA A C 1
ATOM 822 O O . ALA A 1 105 ? 8.221 14.053 6.279 1.00 54.81 105 ALA A O 1
ATOM 823 N N . ILE A 1 106 ? 8.510 13.387 8.395 1.00 52.31 106 ILE A N 1
ATOM 824 C CA . ILE A 1 106 ? 9.815 14.040 8.567 1.00 52.31 106 ILE A CA 1
ATOM 825 C C . ILE A 1 106 ? 10.912 13.318 7.759 1.00 52.31 106 ILE A C 1
ATOM 827 O O . ILE A 1 106 ? 11.890 13.942 7.359 1.00 52.31 106 ILE A O 1
ATOM 831 N N . SER A 1 107 ? 10.731 12.034 7.419 1.00 47.00 107 SER A N 1
ATOM 832 C CA . SER A 1 107 ? 11.698 11.265 6.614 1.00 47.00 107 SER A CA 1
ATOM 833 C C . SER A 1 107 ? 11.613 11.478 5.092 1.00 47.00 107 SER A C 1
ATOM 835 O O . SER A 1 107 ? 12.464 10.954 4.378 1.00 47.00 107 SER A O 1
ATOM 837 N N . GLY A 1 108 ? 10.630 12.233 4.584 1.00 45.06 108 GLY A N 1
ATOM 838 C CA . GLY A 1 108 ? 10.458 12.511 3.146 1.00 45.06 108 GLY A CA 1
ATOM 839 C C . GLY A 1 108 ? 10.910 13.905 2.687 1.00 45.06 108 GLY A C 1
ATOM 840 O O . GLY A 1 108 ? 10.928 14.186 1.491 1.00 45.06 108 GLY A O 1
ATOM 841 N N . SER A 1 109 ? 11.293 14.795 3.607 1.00 40.12 109 SER A N 1
ATOM 842 C CA . SER A 1 109 ? 11.596 16.199 3.299 1.00 40.12 109 SER A CA 1
ATOM 843 C C . SER A 1 109 ? 13.095 16.444 3.084 1.00 40.12 109 SER A C 1
ATOM 845 O O . SER A 1 109 ? 13.721 17.189 3.833 1.00 40.12 109 SER A O 1
ATOM 847 N N . ALA A 1 110 ? 13.673 15.844 2.042 1.00 40.72 110 ALA A N 1
ATOM 848 C CA . ALA A 1 110 ? 14.967 16.277 1.497 1.00 40.72 110 ALA A CA 1
ATOM 849 C C . ALA A 1 110 ? 14.830 17.156 0.239 1.00 40.72 110 ALA A C 1
ATOM 851 O O . ALA A 1 110 ? 15.832 17.475 -0.385 1.00 40.72 110 ALA A O 1
ATOM 852 N N . ASN A 1 111 ? 13.615 17.587 -0.115 1.00 40.88 111 ASN A N 1
ATOM 853 C CA . ASN A 1 111 ? 13.388 18.650 -1.093 1.00 40.88 111 ASN A CA 1
ATOM 854 C C . ASN A 1 111 ? 12.449 19.684 -0.467 1.00 40.88 111 ASN A C 1
ATOM 856 O O . ASN A 1 111 ? 11.243 19.467 -0.362 1.00 40.88 111 ASN A O 1
ATOM 860 N N . GLY A 1 112 ? 13.037 20.779 0.021 1.00 36.09 112 GLY A N 1
ATOM 861 C CA . GLY A 1 112 ? 12.302 21.925 0.549 1.00 36.09 112 GLY A CA 1
ATOM 862 C C . GLY A 1 112 ? 11.413 22.590 -0.511 1.00 36.09 112 GLY A C 1
ATOM 863 O O . GLY A 1 112 ? 11.503 22.265 -1.697 1.00 36.09 112 GLY A O 1
ATOM 864 N N . PRO A 1 113 ? 10.546 23.535 -0.109 1.00 41.38 113 PRO A N 1
ATOM 865 C CA . PRO A 1 113 ? 9.740 24.285 -1.058 1.00 41.38 113 PRO A CA 1
ATOM 866 C C . PRO A 1 113 ? 10.670 25.125 -1.939 1.00 41.38 113 PRO A C 1
ATOM 868 O O . PRO A 1 113 ? 11.397 25.983 -1.435 1.00 41.38 113 PRO A O 1
ATOM 871 N N . ALA A 1 114 ? 10.640 24.877 -3.249 1.00 39.91 114 ALA A N 1
ATOM 872 C CA . ALA A 1 114 ? 11.148 25.831 -4.222 1.00 39.91 114 ALA A CA 1
ATOM 873 C C . ALA A 1 114 ? 10.371 27.143 -4.026 1.00 39.91 114 ALA A C 1
ATOM 875 O O . ALA A 1 114 ? 9.146 27.171 -4.170 1.00 39.91 114 ALA A O 1
ATOM 876 N N . ARG A 1 115 ? 11.089 28.177 -3.585 1.00 36.72 115 ARG A N 1
ATOM 877 C CA . ARG A 1 115 ? 10.666 29.572 -3.703 1.00 36.72 115 ARG A CA 1
ATOM 878 C C . ARG A 1 115 ? 10.844 30.034 -5.139 1.00 36.72 115 ARG A C 1
ATOM 880 O O . ARG A 1 115 ? 11.818 29.568 -5.769 1.00 36.72 115 ARG A O 1
#

Radius of gyration: 18.12 Å; chains: 1; bounding box: 57×56×38 Å

Organism: NCBI:txid164546

pLDDT: mean 74.71, std 19.02, range [36.09, 94.62]